Protein AF-A0A417CDI0-F1 (afdb_monomer_lite)

Structure (mmCIF, N/CA/C/O backbone):
data_AF-A0A417CDI0-F1
#
_entry.id   AF-A0A417CDI0-F1
#
loop_
_atom_site.group_PDB
_atom_site.id
_atom_site.type_symbol
_atom_site.label_atom_id
_atom_site.label_alt_id
_atom_site.label_comp_id
_atom_site.label_asym_id
_atom_site.label_entity_id
_atom_site.label_seq_id
_atom_site.pdbx_PDB_ins_code
_atom_site.Cartn_x
_atom_site.Ca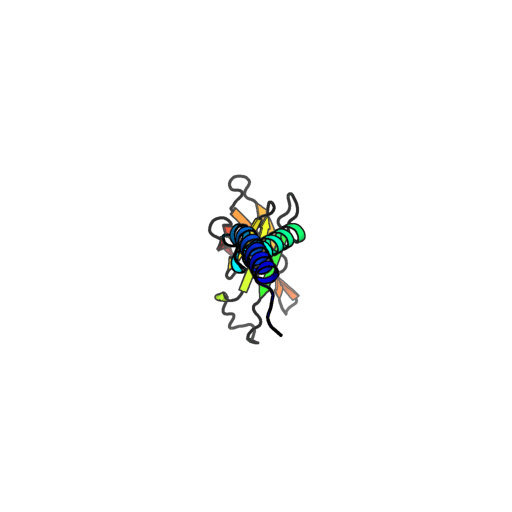rtn_y
_atom_site.Cartn_z
_atom_site.occupancy
_atom_site.B_iso_or_equiv
_atom_site.auth_seq_id
_atom_site.auth_comp_id
_atom_site.auth_asym_id
_atom_site.auth_atom_id
_atom_site.pdbx_PDB_model_num
ATOM 1 N N . MET A 1 1 ? -17.061 -2.161 61.927 1.00 50.75 1 MET A N 1
ATOM 2 C CA . MET A 1 1 ? -17.660 -0.833 61.664 1.00 50.75 1 MET A CA 1
ATOM 3 C C . MET A 1 1 ? -18.746 -1.017 60.614 1.00 50.75 1 MET A C 1
ATOM 5 O O . MET A 1 1 ? -18.419 -1.446 59.517 1.00 50.75 1 MET A O 1
ATOM 9 N N . TRP A 1 2 ? -20.021 -0.822 60.962 1.00 74.00 2 TRP A N 1
ATOM 10 C CA . TRP A 1 2 ? -21.145 -1.049 60.043 1.00 74.00 2 TRP A CA 1
ATOM 11 C C . TRP A 1 2 ? -21.484 0.256 59.316 1.00 74.00 2 TRP A C 1
ATOM 13 O O . TRP A 1 2 ? -21.581 1.312 59.940 1.00 74.00 2 TRP A O 1
ATOM 23 N N . ILE A 1 3 ? -21.610 0.199 57.991 1.00 75.12 3 ILE A N 1
ATOM 24 C CA . ILE A 1 3 ? -22.052 1.337 57.179 1.00 75.12 3 ILE A CA 1
ATOM 25 C C . ILE A 1 3 ? -23.527 1.608 57.497 1.00 75.12 3 ILE A C 1
ATOM 27 O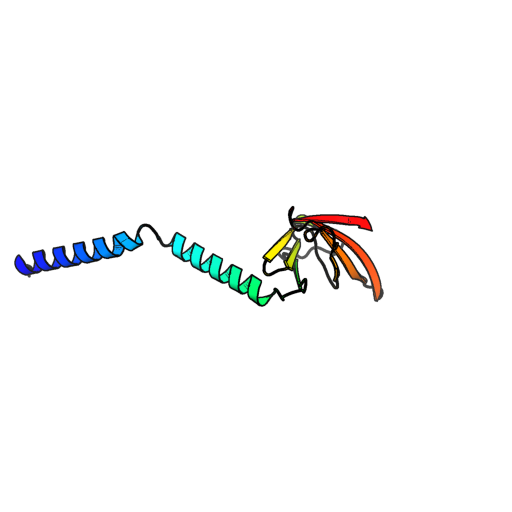 O . ILE A 1 3 ? -24.335 0.685 57.562 1.00 75.12 3 ILE A O 1
ATOM 31 N N . SER A 1 4 ? -23.889 2.876 57.711 1.00 87.81 4 SER A N 1
ATOM 32 C CA . SER A 1 4 ? -25.287 3.248 57.929 1.00 87.81 4 SER A CA 1
ATOM 33 C C . SER A 1 4 ? -26.113 2.994 56.666 1.00 87.81 4 SER A C 1
ATOM 35 O O . SER A 1 4 ? -25.629 3.198 55.552 1.00 87.81 4 SER A O 1
ATOM 37 N N . LYS A 1 5 ? -27.384 2.608 56.827 1.00 87.69 5 LYS A N 1
ATOM 38 C CA . LYS A 1 5 ? -28.312 2.356 55.707 1.00 87.69 5 LYS A CA 1
ATOM 39 C C . LYS A 1 5 ? -28.317 3.495 54.676 1.00 87.69 5 LYS A C 1
ATOM 41 O O . LYS A 1 5 ? -28.207 3.250 53.483 1.00 87.69 5 LYS A O 1
ATOM 46 N N . LYS A 1 6 ? -28.318 4.746 55.148 1.00 89.31 6 LYS A N 1
ATOM 47 C CA . LYS A 1 6 ? -28.251 5.946 54.299 1.00 89.31 6 LYS A CA 1
ATOM 48 C C . LYS A 1 6 ? -26.985 5.994 53.434 1.00 89.31 6 LYS A C 1
ATOM 50 O O . LYS A 1 6 ? -27.045 6.341 52.261 1.00 89.31 6 LYS A O 1
ATOM 55 N N . LYS A 1 7 ? -25.836 5.634 54.009 1.00 86.81 7 LYS A N 1
ATOM 56 C CA . LYS A 1 7 ? -24.549 5.621 53.305 1.00 86.81 7 LYS A CA 1
ATOM 57 C C . LYS A 1 7 ? -24.451 4.445 52.324 1.00 86.81 7 LYS A C 1
ATOM 59 O O . LYS A 1 7 ? -23.817 4.583 51.285 1.00 86.81 7 LYS A O 1
ATOM 64 N N . TYR A 1 8 ? -25.118 3.327 52.612 1.00 91.00 8 TYR A N 1
ATOM 65 C CA . TYR A 1 8 ? -25.271 2.206 51.677 1.00 91.00 8 TYR A CA 1
ATOM 66 C C . TYR A 1 8 ? -26.131 2.582 50.457 1.00 91.00 8 TYR A C 1
ATOM 68 O O . TYR A 1 8 ? -25.718 2.361 49.322 1.00 91.00 8 TYR A O 1
ATOM 76 N N . GLU A 1 9 ? -27.280 3.228 50.671 1.00 91.56 9 GLU A N 1
ATOM 77 C CA . GLU A 1 9 ? -28.162 3.693 49.588 1.00 91.56 9 GLU A CA 1
ATOM 78 C C . GLU A 1 9 ? -27.485 4.748 48.696 1.00 91.56 9 GLU A C 1
ATOM 80 O O . GLU A 1 9 ? -27.615 4.708 47.472 1.00 91.56 9 GLU A O 1
ATOM 85 N N . GLU A 1 10 ? -26.705 5.662 49.285 1.00 92.25 10 GLU A N 1
ATOM 86 C CA . GLU A 1 10 ? -25.918 6.640 48.523 1.00 92.25 10 GLU A CA 1
ATOM 87 C C . GLU A 1 10 ? -24.857 5.962 47.639 1.00 92.25 10 GLU A C 1
ATOM 89 O O . GLU A 1 10 ? -24.665 6.357 46.485 1.00 92.25 10 GLU A O 1
ATOM 94 N N . LEU A 1 11 ? -24.195 4.919 48.152 1.00 89.19 11 LEU A N 1
ATOM 95 C CA . LEU A 1 11 ? -23.212 4.144 47.394 1.00 89.19 11 LEU A CA 1
ATOM 96 C C . LEU A 1 11 ? -23.856 3.413 46.214 1.00 89.19 11 LEU A C 1
ATOM 98 O O . LEU A 1 11 ? -23.337 3.516 45.103 1.00 89.19 11 LEU A O 1
ATOM 102 N N . ILE A 1 12 ? -25.003 2.757 46.416 1.00 91.50 12 ILE A N 1
ATOM 103 C CA . ILE A 1 12 ? -25.748 2.118 45.318 1.00 91.50 12 ILE A CA 1
ATOM 104 C C . ILE A 1 12 ? -26.124 3.144 44.251 1.00 91.50 12 ILE A C 1
ATOM 106 O O . ILE A 1 12 ? -25.910 2.915 43.064 1.00 91.50 12 ILE A O 1
ATOM 110 N N . LYS A 1 13 ? -26.621 4.317 44.654 1.00 92.00 13 LYS A N 1
ATOM 111 C CA . LYS A 1 13 ? -27.013 5.361 43.702 1.00 92.00 13 LYS A CA 1
ATOM 112 C C . LYS A 1 13 ? -25.827 5.851 42.864 1.00 92.00 13 LYS A C 1
ATOM 114 O O . LYS A 1 13 ? -25.974 6.081 41.663 1.00 92.00 13 LYS A O 1
ATOM 119 N N . ARG A 1 14 ? -24.645 5.987 43.477 1.00 89.50 14 ARG A N 1
ATOM 120 C CA . ARG A 1 14 ? -23.404 6.335 42.766 1.00 89.50 14 ARG A CA 1
ATOM 121 C C . ARG A 1 14 ? -22.977 5.240 41.794 1.00 89.50 14 ARG A C 1
ATOM 123 O O . ARG A 1 14 ? -22.620 5.580 40.672 1.00 89.50 14 ARG A O 1
ATOM 130 N N . ILE A 1 15 ? -23.046 3.970 42.198 1.00 87.38 15 ILE A N 1
ATOM 131 C CA . ILE A 1 15 ? -22.726 2.825 41.332 1.00 87.38 15 ILE A CA 1
ATOM 132 C C . ILE A 1 15 ? -23.651 2.813 40.117 1.00 87.38 15 ILE A C 1
ATOM 134 O O . ILE A 1 15 ? -23.150 2.877 39.001 1.00 87.38 15 ILE A O 1
ATOM 138 N N . ASN A 1 16 ? -24.969 2.889 40.314 1.00 82.12 16 ASN A N 1
ATOM 139 C CA . ASN A 1 16 ? -25.933 2.890 39.209 1.00 82.12 16 ASN A CA 1
ATOM 140 C C . ASN A 1 16 ? -25.716 4.075 38.252 1.00 82.12 16 ASN A C 1
ATOM 142 O O . ASN A 1 16 ? -25.803 3.927 37.039 1.00 82.12 16 ASN A O 1
ATOM 146 N N . THR A 1 17 ? -25.373 5.255 38.786 1.00 86.06 17 THR A N 1
ATOM 147 C CA . THR A 1 17 ? -25.058 6.437 37.962 1.00 86.06 17 THR A CA 1
ATOM 148 C C . THR A 1 17 ? -23.787 6.233 37.134 1.00 86.06 17 THR A C 1
ATOM 150 O O . THR A 1 17 ? -23.686 6.725 36.009 1.00 86.06 17 THR A O 1
ATOM 153 N N . ILE A 1 18 ? -22.785 5.553 37.696 1.00 79.88 18 ILE A N 1
ATOM 154 C CA . ILE A 1 18 ? -21.557 5.206 36.976 1.00 79.88 18 ILE A CA 1
ATOM 155 C C . ILE A 1 18 ? -21.875 4.151 35.919 1.00 79.88 18 ILE A C 1
ATOM 157 O O . ILE A 1 18 ? -21.485 4.338 34.775 1.00 79.88 18 ILE A O 1
ATOM 161 N N . GLU A 1 19 ? -22.626 3.104 36.252 1.00 76.38 19 GLU A N 1
ATOM 162 C CA . GLU A 1 19 ? -23.042 2.061 35.310 1.00 76.38 19 GLU A CA 1
ATOM 163 C C . GLU A 1 19 ? -23.851 2.625 34.135 1.00 76.38 19 GLU A C 1
ATOM 165 O O . GLU A 1 19 ? -23.541 2.297 32.995 1.00 76.38 19 GLU A O 1
ATOM 170 N N . GLU A 1 20 ? -24.798 3.542 34.359 1.00 76.94 20 GLU A N 1
ATOM 171 C CA . GLU A 1 20 ? -25.530 4.236 33.283 1.00 76.94 20 GLU A CA 1
ATOM 172 C C . GLU A 1 20 ? -24.639 5.130 32.414 1.00 76.94 20 GLU A C 1
ATOM 174 O O . GLU A 1 20 ? -24.870 5.283 31.214 1.00 76.94 20 GLU A O 1
ATOM 179 N N . LYS A 1 21 ? -23.632 5.781 33.004 1.00 73.56 21 LYS A N 1
ATOM 180 C CA . LYS A 1 21 ? -22.683 6.586 32.226 1.00 73.56 21 LYS A CA 1
ATOM 181 C C . LYS A 1 21 ? -21.783 5.685 31.396 1.00 73.56 21 LYS A C 1
ATOM 183 O O . LYS A 1 21 ? -21.595 5.962 30.218 1.00 73.56 21 LYS A O 1
ATOM 188 N N . THR A 1 22 ? -21.274 4.608 31.983 1.00 65.56 22 THR A N 1
ATOM 189 C CA . THR A 1 22 ? -20.393 3.642 31.321 1.00 65.56 22 THR A CA 1
ATOM 190 C C . THR A 1 22 ? -21.146 2.822 30.273 1.00 65.56 22 THR A C 1
ATOM 192 O O . THR A 1 22 ? -20.576 2.521 29.229 1.00 65.56 22 THR A O 1
ATOM 195 N N . SER A 1 23 ? -22.438 2.533 30.462 1.00 65.69 23 SER A N 1
ATOM 196 C CA . SER A 1 23 ? -23.263 1.825 29.474 1.00 65.69 23 SER A CA 1
ATOM 197 C C . SER A 1 23 ? -23.436 2.623 28.179 1.00 65.69 23 SER A C 1
ATOM 199 O O . SER A 1 23 ? -23.461 2.038 27.101 1.00 65.69 23 SER A O 1
ATOM 201 N N . LYS A 1 24 ? -23.415 3.960 28.226 1.00 65.69 24 LYS A N 1
ATOM 202 C CA . LYS A 1 24 ? -23.362 4.799 27.011 1.00 65.69 24 LYS A CA 1
ATOM 203 C C . LYS A 1 24 ? -22.059 4.637 26.222 1.00 65.69 24 LYS A C 1
ATOM 205 O O . LYS A 1 24 ? -22.044 4.910 25.026 1.00 65.69 24 LYS A O 1
ATOM 210 N N . PHE A 1 25 ? -20.992 4.174 26.874 1.00 60.81 25 PHE A N 1
ATOM 211 C CA . PHE A 1 25 ? -19.704 3.858 26.254 1.00 60.81 25 PHE A CA 1
ATOM 212 C C . PHE A 1 25 ? -19.525 2.359 25.968 1.00 60.81 25 PHE A C 1
ATOM 214 O O . PHE A 1 25 ? -18.641 2.007 25.200 1.00 60.81 25 PHE A O 1
ATOM 221 N N . THR A 1 26 ? -20.375 1.468 26.497 1.00 56.06 26 THR A N 1
ATOM 222 C CA . THR A 1 26 ? -20.318 0.026 26.171 1.00 56.06 26 THR A CA 1
ATOM 223 C C . THR A 1 26 ? -20.507 -0.345 24.690 1.00 56.06 26 THR A C 1
ATOM 225 O O . THR A 1 26 ? -19.920 -1.354 24.299 1.00 56.06 26 THR A O 1
ATOM 228 N N . PRO A 1 27 ? -21.203 0.429 23.822 1.00 60.56 27 PRO A N 1
ATOM 229 C CA . PRO A 1 27 ? -21.177 0.185 22.374 1.00 60.56 27 PRO A CA 1
ATOM 230 C C . PRO A 1 27 ? -19.780 0.370 21.763 1.00 60.56 27 PRO A C 1
ATOM 232 O O . PRO A 1 27 ? -19.483 -0.184 20.709 1.00 60.56 27 PRO A O 1
ATOM 235 N N . TYR A 1 28 ? -18.920 1.130 22.442 1.00 59.59 28 TYR A N 1
ATOM 236 C CA . TYR A 1 28 ? -17.566 1.486 22.043 1.00 59.59 28 TYR A CA 1
ATOM 237 C C . TYR A 1 28 ? -16.574 0.859 23.028 1.00 59.59 28 TYR A C 1
ATOM 239 O O . TYR A 1 28 ? -15.891 1.537 23.792 1.00 59.59 28 TYR A O 1
ATOM 247 N N . GLY A 1 29 ? -16.545 -0.475 23.071 1.00 66.62 29 GLY A N 1
ATOM 248 C CA . GLY A 1 29 ? -15.581 -1.211 23.890 1.00 66.62 29 GLY A CA 1
ATOM 249 C C . GLY A 1 29 ? -14.122 -0.911 23.496 1.00 66.62 29 GLY A C 1
ATOM 250 O O . GLY A 1 29 ? -13.880 -0.277 22.471 1.00 66.62 29 GLY A O 1
ATOM 251 N N . PRO A 1 30 ? -13.127 -1.413 24.251 1.00 69.62 30 PRO A N 1
ATOM 252 C CA . PRO A 1 30 ? -11.700 -1.175 23.989 1.00 69.62 30 PRO A CA 1
ATOM 253 C C . PRO A 1 30 ? -11.285 -1.378 22.522 1.00 69.62 30 PRO A C 1
ATOM 255 O O . PRO A 1 30 ? -10.582 -0.546 21.966 1.00 69.62 30 PRO A O 1
ATOM 258 N N . LYS A 1 31 ? -11.848 -2.398 21.860 1.00 73.56 31 LYS A N 1
ATOM 259 C CA . LYS A 1 31 ? -11.631 -2.673 20.431 1.00 73.56 31 LYS A CA 1
ATOM 260 C C . LYS A 1 31 ? -12.022 -1.515 19.510 1.00 73.56 31 LYS A C 1
ATOM 262 O O . LYS A 1 31 ? -11.372 -1.305 18.499 1.00 73.56 31 LYS A O 1
ATOM 267 N N . TRP A 1 32 ? -13.084 -0.775 19.827 1.00 75.88 32 TRP A N 1
ATOM 268 C CA . TRP A 1 32 ? -13.486 0.390 19.037 1.00 75.88 32 TRP A CA 1
ATOM 269 C C . TRP A 1 32 ? -12.471 1.525 19.168 1.00 75.88 32 TRP A C 1
ATOM 271 O O . TRP A 1 32 ? -12.118 2.144 18.172 1.00 75.88 32 TRP A O 1
ATOM 281 N N . PHE A 1 33 ? -11.947 1.757 20.375 1.00 75.69 33 PHE A N 1
ATOM 282 C CA . PHE A 1 33 ? -10.871 2.727 20.574 1.00 75.69 33 PHE A CA 1
ATOM 283 C C . PHE A 1 33 ? -9.578 2.307 19.868 1.00 75.69 33 PHE A C 1
ATOM 285 O O . PHE A 1 33 ? -8.901 3.169 19.309 1.00 75.69 33 PHE A O 1
ATOM 292 N N . ASP A 1 34 ? -9.263 1.008 19.852 1.00 77.81 34 ASP A N 1
ATOM 293 C CA . ASP A 1 34 ? -8.144 0.465 19.077 1.00 77.81 34 ASP A CA 1
ATOM 294 C C . ASP A 1 34 ? -8.352 0.710 17.573 1.00 77.81 34 ASP A C 1
ATOM 296 O O . ASP A 1 34 ? -7.472 1.274 16.930 1.00 77.81 34 ASP A O 1
ATOM 300 N N . HIS A 1 35 ? -9.544 0.426 17.035 1.00 80.06 35 HIS A N 1
ATOM 301 C CA . HIS A 1 35 ? -9.882 0.735 15.640 1.00 80.06 35 HIS A CA 1
ATOM 302 C C . HIS A 1 35 ? -9.752 2.226 15.320 1.00 80.06 35 HIS A C 1
ATOM 304 O O . HIS A 1 35 ? -9.106 2.583 14.343 1.00 80.06 35 HIS A O 1
ATOM 310 N N . CYS A 1 36 ? -10.290 3.114 16.160 1.00 80.00 36 CYS A N 1
ATOM 311 C CA . CYS A 1 36 ? -10.146 4.553 15.946 1.00 80.00 36 CYS A CA 1
ATOM 312 C C . CYS A 1 36 ? -8.682 5.002 15.984 1.00 80.00 36 CYS A C 1
ATOM 314 O O . CYS A 1 36 ? -8.290 5.901 15.242 1.00 80.00 36 CYS A O 1
ATOM 316 N N . ARG A 1 37 ? -7.862 4.403 16.855 1.00 81.81 37 ARG A N 1
ATOM 317 C CA . ARG A 1 37 ? -6.423 4.671 16.898 1.00 81.81 37 ARG A CA 1
ATOM 318 C C . ARG A 1 37 ? -5.744 4.212 15.607 1.00 81.81 37 ARG A C 1
ATOM 320 O O . ARG A 1 37 ? -4.922 4.961 15.081 1.00 81.81 37 ARG A O 1
ATOM 327 N N . ASP A 1 38 ? -6.076 3.026 15.115 1.00 85.19 38 ASP A N 1
ATOM 328 C CA . ASP A 1 38 ? -5.530 2.488 13.869 1.00 85.19 38 ASP A CA 1
ATOM 329 C C . ASP A 1 38 ? -5.935 3.354 12.668 1.00 85.19 38 ASP A C 1
ATOM 331 O O . ASP A 1 38 ? -5.065 3.764 11.900 1.00 85.19 38 ASP A O 1
ATOM 335 N N . ASP A 1 39 ? -7.204 3.764 12.586 1.00 84.94 39 ASP A N 1
ATOM 336 C CA . ASP A 1 39 ? -7.707 4.680 11.554 1.00 84.94 39 ASP A CA 1
ATOM 337 C C . ASP A 1 39 ? -6.953 6.020 11.568 1.00 84.94 39 ASP A C 1
ATOM 339 O O . ASP A 1 39 ? -6.543 6.532 10.524 1.00 84.94 39 ASP A O 1
ATOM 343 N N . ILE A 1 40 ? -6.722 6.596 12.755 1.00 87.00 40 ILE A N 1
ATOM 344 C CA . ILE A 1 40 ? -5.947 7.839 12.900 1.00 87.00 40 ILE A CA 1
ATOM 345 C C . ILE A 1 40 ? -4.515 7.641 12.397 1.00 87.00 40 ILE A C 1
ATOM 347 O O . ILE A 1 40 ? -3.995 8.500 11.679 1.00 87.00 40 ILE A O 1
ATOM 351 N N . ASN A 1 41 ? -3.876 6.527 12.756 1.00 88.25 41 ASN A N 1
ATOM 352 C CA . ASN A 1 41 ? -2.514 6.223 12.322 1.00 88.25 41 ASN A CA 1
ATOM 353 C C . ASN A 1 41 ? -2.436 6.061 10.798 1.00 88.25 41 ASN A C 1
ATOM 355 O O . ASN A 1 41 ? -1.502 6.572 10.174 1.00 88.25 41 ASN A O 1
ATOM 359 N N . ASP A 1 42 ? -3.421 5.399 10.192 1.00 87.19 42 ASP A N 1
ATOM 360 C CA . ASP A 1 42 ? -3.504 5.212 8.746 1.00 87.19 42 ASP A CA 1
ATOM 361 C C . ASP A 1 42 ? -3.713 6.540 8.015 1.00 87.19 42 ASP A C 1
ATOM 363 O O . ASP A 1 42 ? -2.967 6.850 7.082 1.00 87.19 42 ASP A O 1
ATOM 367 N N . ILE A 1 43 ? -4.629 7.389 8.489 1.00 87.94 43 ILE A N 1
ATOM 368 C CA . ILE A 1 43 ? -4.832 8.736 7.936 1.00 87.94 43 ILE A CA 1
ATOM 369 C C . ILE A 1 43 ? -3.543 9.557 8.037 1.00 87.94 43 ILE A C 1
ATOM 371 O O . ILE A 1 43 ? -3.118 10.172 7.059 1.00 87.94 43 ILE A O 1
ATOM 375 N N . GLN A 1 44 ? -2.880 9.553 9.195 1.00 88.56 44 GLN A N 1
ATOM 376 C CA . GLN A 1 44 ? -1.617 10.270 9.380 1.00 88.56 44 GLN A CA 1
ATOM 377 C C . GLN A 1 44 ? -0.521 9.751 8.442 1.00 88.56 44 GLN A C 1
ATOM 379 O O . GLN A 1 44 ? 0.232 10.550 7.876 1.00 88.56 44 GLN A O 1
ATOM 384 N N . ARG A 1 45 ? -0.437 8.431 8.236 1.00 89.31 45 ARG A N 1
ATOM 385 C CA . ARG A 1 45 ? 0.504 7.809 7.295 1.00 89.31 45 ARG A CA 1
ATOM 386 C C . ARG A 1 45 ? 0.232 8.262 5.864 1.00 89.31 45 ARG A C 1
ATOM 388 O O . ARG A 1 45 ? 1.171 8.681 5.184 1.00 89.31 45 ARG A O 1
ATOM 395 N N . VAL A 1 46 ? -1.021 8.220 5.422 1.00 90.25 46 VAL A N 1
ATOM 396 C CA . VAL A 1 46 ? -1.429 8.668 4.085 1.00 90.25 46 VAL A CA 1
ATO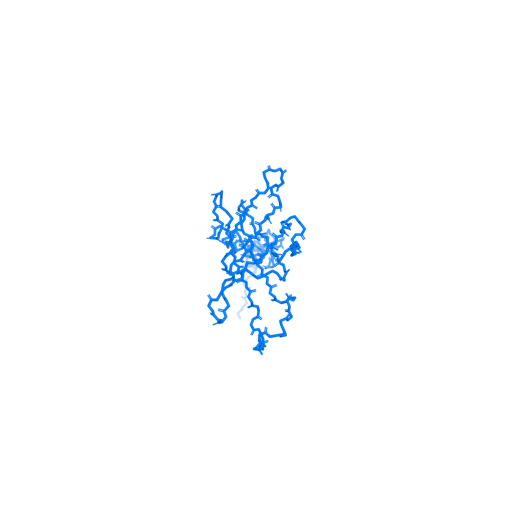M 397 C C . VAL A 1 46 ? -1.104 10.146 3.897 1.00 90.25 46 VAL A C 1
ATOM 399 O O . VAL A 1 46 ? -0.448 10.499 2.920 1.00 90.25 46 VAL A O 1
ATOM 402 N N . MET A 1 47 ? -1.481 10.998 4.850 1.00 88.31 47 MET A N 1
ATOM 403 C CA . MET A 1 47 ? -1.257 12.446 4.784 1.00 88.31 47 MET A CA 1
ATOM 404 C C . MET A 1 47 ? 0.225 12.822 4.779 1.00 88.31 47 MET A C 1
ATOM 406 O O . MET A 1 47 ? 0.611 13.789 4.132 1.00 88.31 47 MET A O 1
ATOM 410 N N . LYS A 1 48 ? 1.071 12.062 5.482 1.00 90.81 48 LYS A N 1
ATOM 411 C CA . LYS A 1 48 ? 2.517 12.307 5.526 1.00 90.81 48 LYS A CA 1
ATOM 412 C C . LYS A 1 48 ? 3.217 11.970 4.210 1.00 90.81 48 LYS A C 1
ATOM 414 O O . LYS A 1 48 ? 4.203 12.620 3.872 1.00 90.81 48 LYS A O 1
ATOM 419 N N . ASN A 1 49 ? 2.769 10.921 3.523 1.00 90.50 49 ASN A N 1
ATOM 420 C CA . ASN A 1 49 ? 3.446 10.425 2.325 1.00 90.50 49 ASN A CA 1
ATOM 421 C C . ASN A 1 49 ? 2.813 10.945 1.030 1.00 90.50 49 ASN A C 1
ATOM 423 O O . ASN A 1 49 ? 3.528 11.104 0.046 1.00 90.50 49 ASN A O 1
ATOM 427 N N . SER A 1 50 ? 1.513 11.239 1.018 1.00 89.00 50 SER A N 1
ATOM 428 C CA . SER A 1 50 ? 0.804 11.731 -0.167 1.00 89.00 50 SER A CA 1
ATOM 429 C C . SER A 1 50 ? 1.065 13.213 -0.412 1.00 89.00 50 SER A C 1
ATOM 431 O O . SER A 1 50 ? 1.213 14.001 0.522 1.00 89.00 50 SER A O 1
ATOM 433 N N . LYS A 1 51 ? 1.028 13.612 -1.681 1.00 88.56 51 LYS A N 1
ATOM 434 C CA . LYS A 1 51 ? 1.039 15.012 -2.103 1.00 88.56 51 LYS A CA 1
ATOM 435 C C . LYS A 1 51 ? -0.003 15.220 -3.194 1.00 88.56 51 LYS A C 1
ATOM 437 O O . LYS A 1 51 ? -0.230 14.338 -4.016 1.00 88.56 51 LYS A O 1
ATOM 442 N N . LEU A 1 52 ? -0.647 16.384 -3.188 1.00 84.75 52 LEU A N 1
ATOM 443 C CA . LEU A 1 52 ? -1.670 16.708 -4.179 1.00 84.75 52 LEU A CA 1
ATOM 444 C C . LEU A 1 52 ? -1.043 16.771 -5.579 1.00 84.75 52 LEU A C 1
ATOM 446 O O . LEU A 1 52 ? -0.087 17.513 -5.783 1.00 84.75 52 LEU A O 1
ATOM 450 N N . GLY A 1 53 ? -1.594 16.011 -6.527 1.00 83.81 53 GLY A N 1
ATOM 451 C CA . GLY A 1 53 ? -1.128 15.991 -7.917 1.00 83.81 53 GLY A CA 1
ATOM 452 C C . GLY A 1 53 ? 0.185 15.237 -8.160 1.00 83.81 53 GLY A C 1
ATOM 453 O O . GLY A 1 53 ? 0.646 15.198 -9.296 1.00 83.81 53 GLY A O 1
ATOM 454 N N . GLU A 1 54 ? 0.780 14.618 -7.135 1.00 89.88 54 GLU A N 1
ATOM 455 C CA . GLU A 1 54 ? 1.987 13.797 -7.266 1.00 89.88 54 GLU A CA 1
ATOM 456 C C . GLU A 1 54 ? 1.690 12.344 -6.876 1.00 89.88 54 GLU A C 1
ATOM 458 O O . GLU A 1 54 ? 0.948 12.071 -5.931 1.00 89.88 54 GLU A O 1
ATOM 463 N N . ILE A 1 55 ? 2.329 11.405 -7.576 1.00 92.81 55 ILE A N 1
ATOM 464 C CA . ILE A 1 55 ? 2.432 10.020 -7.119 1.00 92.81 55 ILE A CA 1
ATOM 465 C C . ILE A 1 55 ? 3.703 9.906 -6.289 1.00 92.81 55 ILE A C 1
ATOM 467 O O . ILE A 1 55 ? 4.804 10.151 -6.786 1.00 92.81 55 ILE A O 1
ATOM 471 N N . THR A 1 56 ? 3.559 9.504 -5.033 1.00 94.38 56 THR A N 1
ATOM 472 C CA . THR A 1 56 ? 4.698 9.145 -4.186 1.00 94.38 56 THR A CA 1
ATOM 473 C C . THR A 1 56 ? 4.647 7.657 -3.870 1.00 94.38 56 THR A C 1
ATOM 475 O O . THR A 1 56 ? 3.628 6.990 -4.060 1.00 94.38 56 THR A O 1
ATOM 478 N N . PHE A 1 57 ? 5.765 7.094 -3.424 1.00 94.62 57 PHE A N 1
ATOM 479 C CA . PHE A 1 57 ? 5.839 5.667 -3.155 1.00 94.62 57 PHE A CA 1
ATOM 480 C C . PHE A 1 57 ? 6.805 5.357 -2.019 1.00 94.62 57 PHE A C 1
ATOM 482 O O . PHE A 1 57 ? 7.684 6.152 -1.673 1.00 94.62 57 PHE A O 1
ATOM 489 N N . LYS A 1 58 ? 6.648 4.163 -1.456 1.00 93.56 58 LYS A N 1
ATOM 490 C CA . LYS A 1 58 ? 7.577 3.577 -0.501 1.00 93.56 58 LYS A CA 1
ATOM 491 C C . LYS A 1 58 ? 7.670 2.074 -0.730 1.00 93.56 58 LYS A C 1
ATOM 493 O O . LYS A 1 58 ? 6.728 1.338 -0.441 1.00 93.56 58 LYS A O 1
ATOM 498 N N . SER A 1 59 ? 8.826 1.625 -1.201 1.00 90.50 59 SER A N 1
ATOM 499 C CA . SER A 1 59 ? 9.144 0.202 -1.325 1.00 90.50 59 SER A CA 1
ATOM 500 C C . SER A 1 59 ? 9.586 -0.355 0.027 1.00 90.50 59 SER A C 1
ATOM 502 O O . SER A 1 59 ? 10.432 0.232 0.707 1.00 90.50 59 SER A O 1
ATOM 504 N N . ILE A 1 60 ? 9.001 -1.478 0.438 1.00 87.81 60 ILE A N 1
ATOM 505 C CA . ILE A 1 60 ? 9.295 -2.149 1.703 1.00 87.81 60 ILE A CA 1
ATOM 506 C C . ILE A 1 60 ? 9.712 -3.585 1.400 1.00 87.81 60 ILE A C 1
ATOM 508 O O . ILE A 1 60 ? 9.015 -4.338 0.721 1.00 87.81 60 ILE A O 1
ATOM 512 N N . PHE A 1 61 ? 10.882 -3.945 1.919 1.00 78.12 61 PHE A N 1
ATOM 513 C CA . PHE A 1 61 ? 11.393 -5.306 1.895 1.00 78.12 61 PHE A CA 1
ATOM 514 C C . PHE A 1 61 ? 11.259 -5.890 3.298 1.00 78.12 61 PHE A C 1
ATOM 516 O O . PHE A 1 61 ? 11.843 -5.351 4.244 1.00 78.12 61 PHE A O 1
ATOM 523 N N . ASP A 1 62 ? 10.492 -6.967 3.443 1.00 65.06 62 ASP A N 1
ATOM 524 C CA . ASP A 1 62 ? 10.433 -7.705 4.700 1.00 65.06 62 ASP A CA 1
ATOM 525 C C . ASP A 1 62 ? 11.753 -8.474 4.893 1.00 65.06 62 ASP A C 1
ATOM 527 O O . ASP A 1 62 ? 12.031 -9.473 4.231 1.00 65.06 62 ASP A O 1
ATOM 531 N N . LYS A 1 63 ? 12.617 -7.944 5.767 1.00 55.22 63 LYS A N 1
ATOM 532 C CA . LYS A 1 63 ? 13.997 -8.407 6.008 1.00 55.22 63 LYS A CA 1
ATOM 533 C C . LYS A 1 63 ? 14.101 -9.643 6.905 1.00 55.22 63 LYS A C 1
ATOM 535 O O . LYS A 1 63 ? 15.181 -9.915 7.425 1.00 55.22 63 LYS A O 1
ATOM 540 N N . THR A 1 64 ? 13.023 -10.387 7.128 1.00 55.53 64 THR A N 1
ATOM 541 C CA . THR A 1 64 ? 13.036 -11.506 8.082 1.00 55.53 64 THR A CA 1
ATOM 542 C C . THR A 1 64 ? 14.013 -12.646 7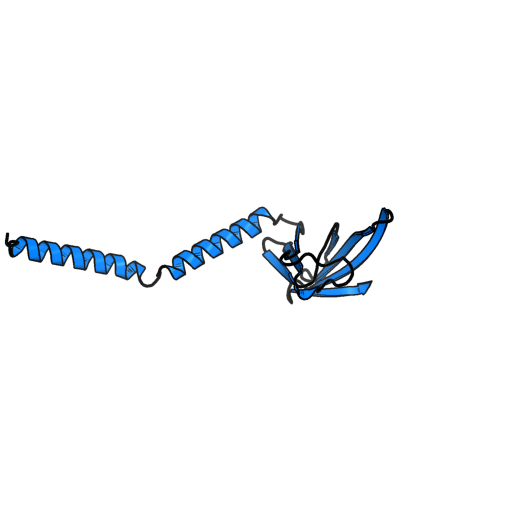.741 1.00 55.53 64 THR A C 1
ATOM 544 O O . THR A 1 64 ? 14.299 -13.437 8.632 1.00 55.53 64 THR A O 1
ATOM 547 N N . LEU A 1 65 ? 14.637 -12.694 6.551 1.00 42.66 65 LEU A N 1
ATOM 548 C CA . LEU A 1 65 ? 15.869 -13.466 6.318 1.00 42.66 65 LEU A CA 1
ATOM 549 C C . LEU A 1 65 ? 16.827 -12.765 5.337 1.00 42.66 65 LEU A C 1
ATOM 551 O O . LEU A 1 65 ? 16.417 -12.255 4.297 1.00 42.66 65 LEU A O 1
ATOM 555 N N . PHE A 1 66 ? 18.123 -12.785 5.659 1.00 41.06 66 PHE A N 1
ATOM 556 C CA . PHE A 1 66 ? 19.215 -12.554 4.708 1.00 41.06 66 PHE A CA 1
ATOM 557 C C . PHE A 1 66 ? 19.132 -13.639 3.623 1.00 41.06 66 PHE A C 1
ATOM 559 O O . PHE A 1 66 ? 19.447 -14.795 3.898 1.00 41.06 66 PHE A O 1
ATOM 566 N N . ILE A 1 67 ? 18.699 -13.286 2.413 1.00 46.88 67 ILE A N 1
ATOM 567 C CA . ILE A 1 67 ? 18.719 -14.187 1.254 1.00 46.88 67 ILE A CA 1
ATOM 568 C C . ILE A 1 67 ? 19.658 -13.567 0.207 1.00 46.88 67 ILE A C 1
ATOM 570 O O . ILE A 1 67 ? 19.532 -12.368 -0.069 1.00 46.88 67 ILE A O 1
ATOM 574 N N . PRO A 1 68 ? 20.632 -14.326 -0.334 1.00 39.19 68 PRO A N 1
ATOM 575 C CA . PRO A 1 68 ? 21.486 -13.862 -1.420 1.00 39.19 68 PRO A CA 1
ATO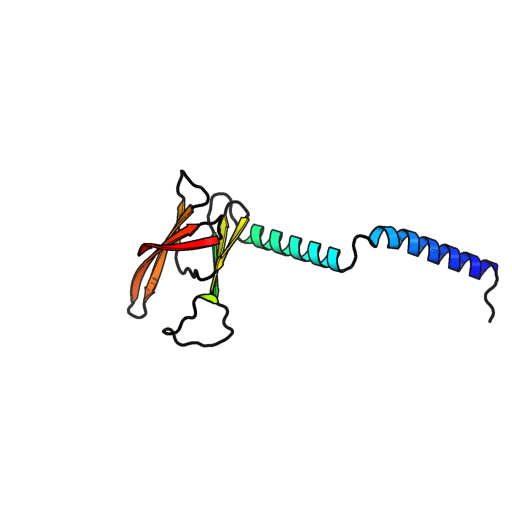M 576 C C . PRO A 1 68 ? 20.645 -13.514 -2.657 1.00 39.19 68 PRO A C 1
ATOM 578 O O . PRO A 1 68 ? 19.594 -14.098 -2.901 1.00 39.19 68 PRO A O 1
ATOM 581 N N . TYR A 1 69 ? 21.138 -12.541 -3.419 1.00 45.34 69 TYR A N 1
ATOM 582 C CA . TYR A 1 69 ? 20.473 -11.766 -4.481 1.00 45.34 69 TYR A CA 1
ATOM 583 C C . TYR A 1 69 ? 19.784 -12.572 -5.614 1.00 45.34 69 TYR A C 1
ATOM 585 O O . TYR A 1 69 ? 19.143 -11.987 -6.483 1.00 45.34 69 TYR A O 1
ATOM 593 N N . GLU A 1 70 ? 19.917 -13.900 -5.640 1.00 42.84 70 GLU A N 1
ATOM 594 C CA . GLU A 1 70 ? 19.472 -14.764 -6.742 1.00 42.84 70 GLU A CA 1
ATOM 595 C C . GLU A 1 70 ? 18.203 -15.582 -6.434 1.00 42.84 70 GLU A C 1
ATOM 597 O O . GLU A 1 70 ? 17.533 -16.025 -7.363 1.00 42.84 70 GLU A O 1
ATOM 602 N N . GLU A 1 71 ? 17.781 -15.690 -5.168 1.00 43.84 71 GLU A N 1
ATOM 603 C CA . GLU A 1 71 ? 16.562 -16.420 -4.764 1.00 43.84 71 GLU A CA 1
ATOM 604 C C . GLU A 1 71 ? 15.537 -15.493 -4.090 1.00 43.84 71 GLU A C 1
ATOM 606 O O . GLU A 1 71 ? 15.027 -15.741 -2.997 1.00 43.84 71 GLU A O 1
ATOM 611 N N . HIS A 1 72 ? 15.236 -14.363 -4.731 1.00 51.00 72 HIS A N 1
ATOM 612 C CA . HIS A 1 72 ? 14.194 -13.463 -4.246 1.00 51.00 72 HIS A CA 1
ATOM 613 C C . HIS A 1 72 ? 12.807 -14.108 -4.373 1.00 51.00 72 HIS A C 1
ATOM 615 O O . HIS A 1 72 ? 12.199 -14.095 -5.445 1.00 51.00 72 HIS A O 1
ATOM 621 N N . ASP A 1 73 ? 12.261 -14.592 -3.256 1.00 49.00 73 ASP A N 1
ATOM 622 C CA . ASP A 1 73 ? 10.823 -14.812 -3.118 1.00 49.00 73 ASP A CA 1
ATOM 623 C C . ASP A 1 73 ? 10.118 -13.446 -3.125 1.00 49.00 73 ASP A C 1
ATOM 625 O O . ASP A 1 73 ? 9.953 -12.776 -2.100 1.00 49.00 73 ASP A O 1
ATOM 629 N N . LYS A 1 74 ? 9.744 -13.002 -4.329 1.00 51.91 74 LYS A N 1
ATOM 630 C CA . LYS A 1 74 ? 9.072 -11.720 -4.563 1.00 51.91 74 LYS A CA 1
ATOM 631 C C . LYS A 1 74 ? 7.734 -11.619 -3.828 1.00 51.91 74 LYS A C 1
ATOM 633 O O . LYS A 1 74 ? 7.224 -10.520 -3.711 1.00 51.91 74 LYS A O 1
ATOM 638 N N . SER A 1 75 ? 7.167 -12.696 -3.278 1.00 56.88 75 SER A N 1
ATOM 639 C CA . SER A 1 75 ? 5.902 -12.618 -2.531 1.00 56.88 75 SER A CA 1
ATOM 640 C C . SER A 1 75 ? 5.979 -11.781 -1.242 1.00 56.88 75 SER A C 1
ATOM 642 O O . SER A 1 75 ? 4.941 -11.371 -0.720 1.00 56.88 75 SER A O 1
ATOM 644 N N . LYS A 1 76 ? 7.190 -11.495 -0.737 1.00 68.25 76 LYS A N 1
ATOM 645 C CA . LYS A 1 76 ? 7.416 -10.809 0.552 1.00 68.25 76 LYS A CA 1
ATOM 646 C C . LYS A 1 76 ? 7.827 -9.339 0.444 1.00 68.25 76 LYS A C 1
ATOM 648 O O . LYS A 1 76 ? 7.944 -8.659 1.463 1.00 68.25 76 LYS A O 1
ATOM 653 N N . SER A 1 77 ? 8.048 -8.828 -0.765 1.00 83.44 77 SER A N 1
ATOM 654 C CA . SER A 1 77 ? 8.215 -7.393 -0.996 1.00 83.44 77 SER A CA 1
ATOM 655 C C . SER A 1 77 ? 6.871 -6.755 -1.324 1.00 83.44 77 SER A C 1
ATOM 657 O O . SER A 1 77 ? 5.960 -7.400 -1.839 1.00 83.44 77 SER A O 1
ATOM 659 N N . TYR A 1 78 ? 6.725 -5.471 -1.025 1.00 89.94 78 TYR A N 1
ATOM 660 C CA . TYR A 1 78 ? 5.606 -4.694 -1.541 1.00 89.94 78 TYR A CA 1
ATOM 661 C C . TYR A 1 78 ? 5.991 -3.230 -1.675 1.00 89.94 78 TYR A C 1
ATOM 663 O O . TYR A 1 78 ? 6.888 -2.728 -0.994 1.00 89.94 78 TYR A O 1
ATOM 671 N N . THR A 1 79 ? 5.268 -2.533 -2.539 1.00 93.31 79 THR A N 1
ATOM 672 C CA . THR A 1 79 ? 5.380 -1.088 -2.694 1.00 93.31 79 THR A CA 1
ATOM 673 C C . THR A 1 79 ? 4.059 -0.453 -2.300 1.00 93.31 79 THR A C 1
ATOM 675 O O . THR A 1 79 ? 3.004 -0.836 -2.801 1.00 93.31 79 THR A O 1
ATOM 678 N N . LEU A 1 80 ? 4.120 0.511 -1.385 1.00 94.69 80 LEU A N 1
ATOM 679 C CA . LEU A 1 80 ? 3.008 1.411 -1.106 1.00 94.69 80 LEU A CA 1
ATOM 680 C C . LEU A 1 80 ? 3.072 2.550 -2.115 1.00 94.69 80 LEU A C 1
ATOM 682 O O . LEU A 1 80 ? 4.092 3.233 -2.193 1.00 94.69 80 LEU A O 1
ATOM 686 N N . ILE A 1 81 ? 2.011 2.736 -2.887 1.00 95.44 81 ILE A N 1
ATOM 687 C CA . ILE A 1 81 ? 1.840 3.865 -3.798 1.00 95.44 81 ILE A CA 1
ATOM 688 C C . ILE A 1 81 ? 0.809 4.796 -3.180 1.00 95.44 81 ILE A C 1
ATOM 690 O O . ILE A 1 81 ? -0.250 4.353 -2.739 1.00 95.44 81 ILE A O 1
ATOM 694 N N . TYR A 1 82 ? 1.119 6.085 -3.151 1.00 94.62 82 TYR A N 1
ATOM 695 C CA . TYR A 1 82 ? 0.238 7.120 -2.642 1.00 94.62 82 TYR A CA 1
ATOM 696 C C . TYR A 1 82 ? -0.174 8.035 -3.782 1.00 94.62 82 TYR A C 1
ATOM 698 O O . TYR A 1 82 ? 0.674 8.613 -4.465 1.00 94.62 82 TYR A O 1
ATOM 706 N N . LYS A 1 83 ? -1.483 8.167 -3.980 1.00 92.06 83 LYS A N 1
ATOM 707 C CA . LYS A 1 83 ? -2.064 9.002 -5.030 1.00 92.06 83 LYS A CA 1
ATOM 708 C C . LYS A 1 83 ? -3.417 9.520 -4.574 1.00 92.06 83 LYS A C 1
ATOM 710 O O . LYS A 1 83 ? -4.217 8.750 -4.052 1.00 92.06 83 LYS A O 1
ATOM 715 N N . ASP A 1 84 ? -3.664 10.815 -4.759 1.00 89.06 84 ASP A N 1
ATOM 716 C CA . ASP A 1 84 ? -4.930 11.475 -4.402 1.00 89.06 84 ASP A CA 1
ATOM 717 C C . ASP A 1 84 ? -5.372 11.200 -2.951 1.00 89.06 84 ASP A C 1
ATOM 719 O O . ASP A 1 84 ? -6.540 10.926 -2.679 1.00 89.06 84 ASP A O 1
ATOM 723 N N . PHE A 1 85 ? -4.413 11.240 -2.016 1.00 88.69 85 PHE A N 1
ATOM 724 C CA . PHE A 1 85 ? -4.614 10.924 -0.593 1.00 88.69 85 PHE A CA 1
ATOM 725 C C . PHE A 1 85 ? -5.196 9.527 -0.340 1.00 88.69 85 PHE A C 1
ATOM 727 O O . PHE A 1 85 ? -5.947 9.311 0.610 1.00 88.69 85 PHE A O 1
ATOM 734 N N . LYS A 1 86 ? -4.835 8.562 -1.186 1.00 90.94 86 LYS A N 1
ATOM 735 C CA . LYS A 1 86 ? -5.108 7.139 -0.994 1.00 90.94 86 LYS A CA 1
ATOM 736 C C . LYS A 1 86 ? -3.807 6.356 -1.028 1.00 90.94 86 LYS A C 1
ATOM 738 O O . LYS A 1 86 ? -2.893 6.706 -1.770 1.00 90.94 86 LYS A O 1
ATOM 743 N N . GLU A 1 87 ? -3.742 5.305 -0.221 1.00 93.81 87 GLU A N 1
ATOM 744 C CA . GLU A 1 87 ? -2.648 4.336 -0.209 1.00 93.81 87 GLU A CA 1
ATOM 745 C C . GLU A 1 87 ? -3.084 3.066 -0.941 1.00 93.81 87 GLU A C 1
ATOM 747 O O . GLU A 1 87 ? -4.175 2.547 -0.709 1.00 93.81 87 GLU A O 1
ATOM 752 N N . TYR A 1 88 ? -2.209 2.559 -1.803 1.00 94.69 88 TYR A N 1
ATOM 753 C CA . TYR A 1 88 ? -2.389 1.328 -2.561 1.00 94.69 88 TYR A CA 1
ATOM 754 C C . TYR A 1 88 ? -1.202 0.411 -2.285 1.00 94.69 88 TYR A C 1
ATOM 756 O O . TYR A 1 88 ? -0.051 0.838 -2.401 1.00 94.69 88 TYR A O 1
ATOM 764 N N . LYS A 1 89 ? -1.457 -0.847 -1.919 1.00 93.81 89 LYS A N 1
ATOM 765 C CA . LYS A 1 89 ? -0.406 -1.802 -1.564 1.00 93.81 89 LYS A CA 1
ATOM 766 C C . LYS A 1 89 ? -0.205 -2.808 -2.689 1.00 93.81 89 LYS A C 1
ATOM 768 O O . LYS A 1 89 ? -0.938 -3.783 -2.804 1.00 93.81 89 LYS A O 1
ATOM 773 N N . ILE A 1 90 ? 0.853 -2.619 -3.469 1.00 94.06 90 ILE A N 1
ATOM 774 C CA . ILE A 1 90 ? 1.187 -3.509 -4.581 1.00 94.06 90 ILE A CA 1
ATOM 775 C C . ILE A 1 90 ? 2.154 -4.584 -4.089 1.00 94.06 90 ILE A C 1
ATOM 777 O O . ILE A 1 90 ? 3.349 -4.336 -3.899 1.00 94.06 90 ILE A O 1
ATOM 781 N N . THR A 1 91 ? 1.623 -5.779 -3.839 1.00 90.56 91 THR A N 1
ATOM 782 C CA . THR A 1 91 ? 2.415 -6.919 -3.356 1.00 90.56 91 THR A CA 1
ATOM 783 C C . THR A 1 91 ? 3.285 -7.473 -4.484 1.00 90.56 91 THR A C 1
ATOM 785 O O . THR A 1 91 ? 2.841 -7.600 -5.621 1.00 90.56 91 THR A O 1
ATOM 788 N N . GLY A 1 92 ? 4.540 -7.778 -4.178 1.00 87.00 92 GLY A N 1
ATOM 789 C CA . GLY A 1 92 ? 5.551 -8.286 -5.103 1.00 87.00 92 GLY A CA 1
ATOM 790 C C . GLY A 1 92 ? 6.225 -7.260 -6.003 1.00 87.00 92 GLY A C 1
ATOM 791 O O . GLY A 1 92 ? 7.193 -7.596 -6.689 1.00 87.00 92 GLY A O 1
ATOM 792 N N . LEU A 1 93 ? 5.778 -6.005 -5.959 1.00 89.62 93 LEU A N 1
ATOM 793 C CA . LEU A 1 93 ? 6.454 -4.893 -6.611 1.00 89.62 93 LEU A CA 1
ATOM 794 C C . LEU A 1 93 ? 7.468 -4.269 -5.651 1.00 89.62 93 LEU A C 1
ATOM 796 O O . LEU A 1 93 ? 7.134 -3.940 -4.511 1.00 89.62 93 LEU A O 1
ATOM 800 N N . TYR A 1 94 ? 8.693 -4.055 -6.122 1.00 89.81 94 TYR A N 1
ATOM 801 C CA . TYR A 1 94 ? 9.718 -3.310 -5.398 1.00 89.81 94 TYR A CA 1
ATOM 802 C C . TYR A 1 94 ? 10.381 -2.319 -6.350 1.00 89.81 94 TYR A C 1
ATOM 804 O O . TYR A 1 94 ? 11.005 -2.739 -7.319 1.00 89.81 94 TYR A O 1
ATOM 812 N N . LEU A 1 95 ? 10.229 -1.023 -6.072 1.00 90.38 95 LEU A N 1
ATOM 813 C CA . LEU A 1 95 ? 10.750 0.062 -6.910 1.00 90.38 95 LEU A CA 1
ATOM 814 C C . LEU A 1 95 ? 11.988 0.719 -6.286 1.00 90.38 95 LEU A C 1
ATOM 816 O O . LEU A 1 95 ? 12.041 0.873 -5.059 1.00 90.38 95 LEU A O 1
ATOM 820 N N . PHE A 1 96 ? 12.946 1.154 -7.105 1.00 86.75 96 PHE A N 1
ATOM 821 C CA . PHE A 1 96 ? 14.168 1.826 -6.648 1.00 86.75 96 PHE A CA 1
ATOM 822 C C . PHE A 1 96 ? 14.182 3.326 -6.979 1.00 86.75 96 PHE A C 1
ATOM 824 O O . PHE A 1 96 ? 14.141 4.159 -6.073 1.00 86.75 96 PHE A O 1
ATOM 831 N N . VAL A 1 97 ? 14.203 3.677 -8.267 1.00 89.38 97 VAL A N 1
ATOM 832 C CA . VAL A 1 97 ? 14.137 5.058 -8.779 1.00 89.38 97 VAL A CA 1
ATOM 833 C C . VAL A 1 97 ? 13.107 5.106 -9.919 1.00 89.38 97 VAL A C 1
ATOM 835 O O . VAL A 1 97 ? 13.473 5.229 -11.099 1.00 89.38 97 VAL A O 1
ATOM 838 N N . PRO A 1 98 ? 11.810 4.978 -9.579 1.00 93.06 98 PRO A N 1
ATOM 839 C CA . PRO A 1 98 ? 10.735 4.938 -10.548 1.00 93.06 98 PRO A CA 1
ATOM 840 C C . PRO A 1 98 ? 10.393 6.326 -11.084 1.00 93.06 98 PRO A C 1
ATOM 842 O O . PRO A 1 98 ? 10.460 7.338 -10.383 1.00 93.06 98 PRO A O 1
ATOM 845 N N . LYS A 1 99 ? 9.954 6.346 -12.338 1.00 93.56 99 LYS A N 1
ATOM 846 C CA . LYS A 1 99 ? 9.212 7.445 -12.952 1.00 93.56 99 LYS A CA 1
ATOM 847 C C . LYS A 1 99 ? 7.800 6.957 -13.241 1.00 93.56 99 LYS A C 1
ATOM 849 O O . LYS A 1 99 ? 7.640 5.900 -13.850 1.00 93.56 99 LYS A O 1
ATOM 854 N N . PHE A 1 100 ? 6.813 7.720 -12.788 1.00 93.31 100 PHE A N 1
ATOM 855 C CA . PHE A 1 100 ? 5.399 7.403 -12.950 1.00 93.31 100 PHE A CA 1
ATOM 856 C C . PHE A 1 100 ? 4.809 8.223 -14.098 1.00 93.31 100 PHE A C 1
ATOM 858 O O . PHE A 1 100 ? 4.988 9.439 -14.149 1.00 93.31 100 PHE A O 1
ATOM 865 N N . GLU A 1 101 ? 4.096 7.553 -14.992 1.00 91.00 101 GLU A N 1
ATOM 866 C CA . GLU A 1 101 ? 3.314 8.134 -16.081 1.00 91.00 101 GLU A CA 1
ATOM 867 C C . GLU A 1 101 ? 1.863 7.656 -15.896 1.00 91.00 101 GLU A C 1
ATOM 869 O O . GLU A 1 101 ? 1.610 6.457 -15.776 1.00 91.00 101 GLU A O 1
ATOM 874 N N . ILE A 1 102 ? 0.914 8.589 -15.796 1.00 84.19 102 ILE A N 1
ATOM 875 C CA . ILE A 1 102 ? -0.513 8.277 -15.618 1.00 84.19 102 ILE A CA 1
ATOM 876 C C . ILE A 1 102 ? -1.160 8.210 -16.999 1.00 84.19 102 ILE A C 1
ATOM 878 O O . ILE A 1 102 ? -0.898 9.079 -17.832 1.00 84.19 102 ILE A O 1
ATOM 882 N N . ASP A 1 103 ? -2.015 7.215 -17.233 1.00 77.12 103 ASP A N 1
ATOM 883 C CA . ASP A 1 103 ? -2.875 7.228 -18.415 1.00 77.12 103 ASP A CA 1
ATOM 884 C C . ASP A 1 103 ? -3.998 8.262 -18.215 1.00 77.12 103 ASP A C 1
ATOM 886 O O . ASP A 1 103 ? -4.821 8.147 -17.308 1.00 77.12 103 ASP A O 1
ATOM 890 N N . GLU A 1 104 ? -4.046 9.291 -19.065 1.00 73.56 104 GLU A N 1
ATOM 891 C CA . GLU A 1 104 ? -5.071 10.344 -19.008 1.00 73.56 104 GLU A CA 1
ATOM 892 C C . GLU A 1 104 ? -6.502 9.801 -19.179 1.00 73.56 104 GLU A C 1
ATOM 894 O O . GLU A 1 104 ? -7.465 10.468 -18.792 1.00 73.56 104 GLU A O 1
ATOM 899 N N . LYS A 1 105 ? -6.661 8.599 -19.748 1.00 78.75 105 LYS A N 1
ATOM 900 C CA . LYS A 1 105 ? -7.961 7.942 -19.943 1.00 78.75 105 LYS A CA 1
ATOM 901 C C . LYS A 1 105 ? -8.367 7.053 -18.771 1.00 78.75 105 LYS A C 1
ATOM 903 O O . LYS A 1 105 ? -9.565 6.858 -18.572 1.00 78.75 105 LYS A O 1
ATOM 908 N N . ASP A 1 106 ? -7.404 6.530 -18.013 1.00 81.50 106 ASP A N 1
ATOM 909 C CA . ASP A 1 106 ? -7.647 5.666 -16.857 1.00 81.50 106 ASP A CA 1
ATOM 910 C C . ASP A 1 106 ? -6.725 6.029 -15.687 1.00 81.50 106 ASP A C 1
ATOM 912 O O . ASP A 1 106 ? -5.582 5.589 -15.571 1.00 81.50 106 ASP A O 1
ATOM 916 N N . ASN A 1 107 ? -7.282 6.804 -14.759 1.00 82.50 107 ASN A N 1
ATOM 917 C CA . ASN A 1 107 ? -6.582 7.319 -13.587 1.00 82.50 107 ASN A CA 1
ATOM 918 C C . ASN A 1 107 ? -6.165 6.228 -12.570 1.00 82.50 107 ASN A C 1
ATOM 920 O O . ASN A 1 107 ? -5.490 6.548 -11.582 1.00 82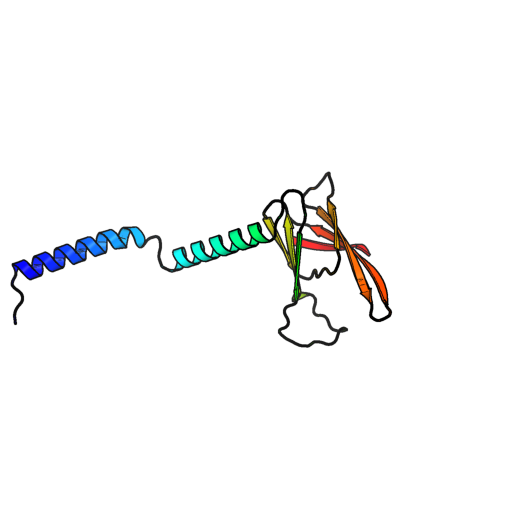.50 107 ASN A O 1
ATOM 924 N N . ASN A 1 108 ? -6.596 4.975 -12.775 1.00 89.00 108 ASN A N 1
ATOM 925 C CA . ASN A 1 108 ? -6.220 3.818 -11.962 1.00 89.00 108 ASN A CA 1
ATOM 926 C C . ASN A 1 108 ? -5.033 3.037 -12.544 1.00 89.00 108 ASN A C 1
ATOM 928 O O . ASN A 1 108 ? -4.434 2.245 -11.814 1.00 89.00 108 ASN A O 1
ATOM 932 N N . LEU A 1 109 ? -4.679 3.254 -13.813 1.00 92.62 109 LEU A N 1
ATOM 933 C CA . LEU A 1 109 ? -3.534 2.616 -14.454 1.00 92.62 109 LEU A CA 1
ATOM 934 C C . LEU A 1 109 ? -2.327 3.552 -14.443 1.00 92.62 109 LEU A C 1
ATOM 936 O O . LEU A 1 109 ? -2.380 4.700 -14.886 1.00 92.62 109 LEU A O 1
ATOM 940 N N . ILE A 1 110 ? -1.211 3.043 -13.926 1.00 93.50 110 ILE A N 1
ATOM 941 C CA . ILE A 1 110 ? 0.045 3.784 -13.853 1.00 93.50 110 ILE A CA 1
ATOM 942 C C . ILE A 1 110 ? 1.130 3.001 -14.574 1.00 93.50 110 ILE A C 1
ATOM 944 O O . ILE A 1 110 ? 1.444 1.863 -14.221 1.00 93.50 110 ILE A O 1
ATOM 948 N N . HIS A 1 111 ? 1.757 3.649 -15.546 1.00 94.25 111 HIS A N 1
ATOM 949 C CA . HIS A 1 111 ? 2.987 3.176 -16.153 1.00 94.25 111 HIS A CA 1
ATOM 950 C C . HIS A 1 111 ? 4.167 3.567 -15.264 1.00 94.25 111 HIS A C 1
ATOM 952 O O . HIS A 1 111 ? 4.321 4.725 -14.871 1.00 94.25 111 HIS A O 1
ATOM 958 N N . VAL A 1 112 ? 5.013 2.597 -14.935 1.00 94.38 112 VAL A N 1
ATOM 959 C CA . VAL A 1 112 ? 6.180 2.794 -14.075 1.00 94.38 112 VAL A CA 1
ATOM 960 C C . VAL A 1 112 ? 7.429 2.375 -14.826 1.00 94.38 112 VAL A C 1
ATOM 962 O O . VAL A 1 112 ? 7.544 1.225 -15.242 1.00 94.38 112 VAL A O 1
ATOM 965 N N . LYS A 1 113 ? 8.383 3.295 -14.961 1.00 94.31 113 LYS A N 1
ATOM 966 C CA . LYS A 1 113 ? 9.732 3.007 -15.465 1.00 94.31 113 LYS A CA 1
ATOM 967 C C . LYS A 1 113 ? 10.708 3.079 -14.306 1.00 94.31 113 LYS A C 1
ATOM 969 O O . LYS A 1 113 ? 10.979 4.175 -13.813 1.00 94.31 113 LYS A O 1
ATOM 974 N N . ASP A 1 114 ? 11.218 1.939 -13.860 1.00 92.25 114 ASP A N 1
ATOM 975 C CA . ASP A 1 114 ? 12.153 1.864 -12.740 1.00 92.25 114 ASP A CA 1
ATOM 976 C C . ASP A 1 114 ? 13.598 1.733 -13.214 1.00 92.25 114 ASP A C 1
ATOM 978 O O . ASP A 1 114 ? 13.924 0.872 -14.031 1.00 92.25 114 ASP A O 1
ATOM 982 N N . ASN A 1 115 ? 14.467 2.604 -12.700 1.00 87.69 115 ASN A N 1
ATOM 983 C CA . ASN A 1 115 ? 15.883 2.624 -13.050 1.00 87.69 115 ASN A CA 1
ATOM 984 C C . ASN A 1 115 ? 16.688 1.929 -11.954 1.00 87.69 115 ASN A C 1
ATOM 986 O O . ASN A 1 115 ? 16.896 2.474 -10.867 1.00 87.69 115 ASN A O 1
ATOM 990 N N . ILE A 1 116 ? 17.181 0.735 -12.263 1.00 85.12 116 ILE A N 1
ATOM 991 C CA . ILE A 1 116 ? 17.915 -0.115 -11.333 1.00 85.12 116 ILE A CA 1
ATOM 992 C C . ILE A 1 116 ? 19.398 -0.047 -11.682 1.00 85.12 116 ILE A C 1
ATOM 994 O O . ILE A 1 116 ? 19.820 -0.460 -12.764 1.00 85.12 116 ILE A O 1
ATOM 998 N N . LYS A 1 117 ? 20.205 0.473 -10.754 1.00 81.25 117 LYS A N 1
ATOM 999 C CA . LYS A 1 117 ? 21.662 0.483 -10.897 1.00 81.25 117 LYS A CA 1
ATOM 1000 C C . LYS A 1 117 ? 22.217 -0.904 -10.573 1.00 81.25 117 LYS A C 1
ATOM 1002 O O . LYS A 1 117 ? 22.033 -1.395 -9.462 1.00 81.25 117 LYS A O 1
ATOM 1007 N N . GLN A 1 118 ? 22.894 -1.515 -11.535 1.00 80.31 118 GLN A N 1
ATOM 1008 C CA . GLN A 1 118 ? 23.557 -2.803 -11.372 1.00 80.31 118 GLN A CA 1
ATOM 1009 C C . GLN A 1 118 ? 24.929 -2.657 -10.692 1.00 80.31 118 GLN A C 1
ATOM 1011 O O . GLN A 1 118 ? 25.474 -1.556 -10.570 1.00 80.31 118 GLN A O 1
ATOM 1016 N N . LEU A 1 119 ? 25.493 -3.786 -10.246 1.00 79.94 119 LEU A N 1
ATOM 1017 C CA . LEU A 1 119 ? 26.807 -3.848 -9.588 1.00 79.94 119 LEU A CA 1
ATOM 1018 C C . LEU A 1 119 ? 27.949 -3.368 -10.494 1.00 79.94 119 LEU A C 1
ATOM 1020 O O . LEU A 1 119 ? 28.900 -2.763 -10.007 1.00 79.94 119 LEU A O 1
ATOM 1024 N N . ASP A 1 120 ? 27.833 -3.590 -11.803 1.00 83.62 120 ASP A N 1
ATOM 1025 C CA . ASP A 1 120 ? 28.781 -3.122 -12.821 1.00 83.62 120 ASP A CA 1
ATOM 1026 C C . ASP A 1 120 ? 28.628 -1.621 -13.152 1.00 83.62 120 ASP A C 1
ATOM 1028 O O . ASP A 1 120 ? 29.354 -1.076 -13.982 1.00 83.62 120 ASP A O 1
ATOM 1032 N N . GLY A 1 121 ? 27.691 -0.935 -12.490 1.00 80.06 121 GLY A N 1
ATOM 1033 C CA . GLY A 1 121 ? 27.400 0.479 -12.685 1.00 80.06 121 GLY A CA 1
ATOM 1034 C C . GLY A 1 121 ? 26.451 0.781 -13.844 1.00 80.06 121 GLY A C 1
ATOM 1035 O O . GLY A 1 121 ? 26.069 1.946 -13.991 1.00 80.06 121 GLY A O 1
ATOM 1036 N N . THR A 1 122 ? 26.030 -0.217 -14.627 1.00 84.12 122 THR A N 1
ATOM 1037 C CA . THR A 1 122 ? 25.031 -0.036 -15.689 1.00 84.12 122 THR A CA 1
ATOM 1038 C C . THR A 1 122 ? 23.639 0.217 -15.106 1.00 84.12 122 THR A C 1
ATOM 1040 O O . THR A 1 122 ? 23.346 -0.115 -13.954 1.00 84.12 122 THR A O 1
ATOM 1043 N N . ILE A 1 123 ? 22.764 0.853 -15.889 1.00 85.75 123 ILE A N 1
ATOM 1044 C CA . ILE A 1 123 ? 21.369 1.096 -15.505 1.00 85.75 123 ILE A CA 1
ATOM 1045 C C . ILE A 1 123 ? 20.487 0.150 -16.309 1.00 85.75 123 ILE A C 1
ATOM 1047 O O . ILE A 1 123 ? 20.433 0.234 -17.536 1.00 85.75 123 ILE A O 1
ATOM 1051 N N . LYS A 1 124 ? 19.770 -0.728 -15.609 1.00 85.94 124 LYS A N 1
ATOM 1052 C CA . LYS A 1 124 ? 18.687 -1.523 -16.181 1.00 85.94 124 LYS A CA 1
ATOM 1053 C C . LYS A 1 124 ? 17.379 -0.782 -15.974 1.00 85.94 124 LYS A C 1
ATOM 1055 O O . LYS A 1 124 ? 17.070 -0.388 -14.853 1.00 85.94 124 LYS A O 1
ATOM 1060 N N . VAL A 1 125 ? 16.620 -0.619 -17.048 1.00 88.50 125 VAL A N 1
ATOM 1061 C CA . VAL A 1 125 ? 15.265 -0.076 -16.978 1.00 88.50 125 VAL A CA 1
ATOM 1062 C C . VAL A 1 125 ? 14.294 -1.245 -16.977 1.00 88.50 125 VAL A C 1
ATOM 1064 O O . VAL A 1 125 ? 14.364 -2.094 -17.864 1.00 88.50 125 VAL A O 1
ATOM 1067 N N . GLU A 1 126 ? 13.428 -1.303 -15.972 1.00 90.31 126 GLU A N 1
ATOM 1068 C CA . GLU A 1 126 ? 12.312 -2.247 -15.925 1.00 90.31 126 GLU A CA 1
ATOM 1069 C C . GLU A 1 126 ? 10.998 -1.479 -16.016 1.00 90.31 126 GLU A C 1
ATOM 1071 O O . GLU A 1 126 ? 10.837 -0.427 -15.390 1.00 90.31 126 GLU A O 1
ATOM 1076 N N . GLU A 1 127 ? 10.073 -1.990 -16.823 1.00 93.88 127 GLU A N 1
ATOM 1077 C CA . GLU A 1 127 ? 8.797 -1.330 -17.081 1.00 93.88 127 GLU A CA 1
ATOM 1078 C C . GLU A 1 127 ? 7.633 -2.145 -16.522 1.00 93.88 127 GLU A C 1
ATOM 1080 O O . GLU A 1 127 ? 7.548 -3.368 -16.696 1.00 93.88 127 GLU A O 1
ATOM 1085 N N . TYR A 1 128 ? 6.719 -1.441 -15.862 1.00 93.88 128 TYR A N 1
ATOM 1086 C CA . TYR A 1 128 ? 5.550 -2.016 -15.221 1.00 93.88 128 TYR A CA 1
ATOM 1087 C C . TYR A 1 128 ? 4.292 -1.240 -15.585 1.00 93.88 128 TYR A C 1
ATOM 1089 O O . TYR A 1 128 ? 4.321 -0.019 -15.734 1.00 93.88 128 TYR A O 1
ATOM 1097 N N . ILE A 1 129 ? 3.175 -1.955 -15.654 1.00 94.00 129 ILE A N 1
ATOM 1098 C CA . ILE A 1 129 ? 1.839 -1.362 -15.616 1.00 94.00 129 ILE A CA 1
ATOM 1099 C C . ILE A 1 129 ? 1.220 -1.786 -14.294 1.00 94.00 129 ILE A C 1
ATOM 1101 O O . ILE A 1 129 ? 1.087 -2.981 -14.024 1.00 94.00 129 ILE A O 1
ATOM 1105 N N . VAL A 1 130 ? 0.898 -0.804 -13.461 1.00 94.44 130 VAL A N 1
ATOM 1106 C CA . VAL A 1 130 ? 0.296 -0.992 -12.144 1.00 94.44 130 VAL A CA 1
ATOM 1107 C C . VAL A 1 130 ? -1.181 -0.650 -12.227 1.00 94.44 130 VAL A C 1
ATOM 1109 O O . VAL A 1 130 ? -1.541 0.444 -12.654 1.00 94.44 130 VAL A O 1
ATOM 1112 N N . ASP A 1 131 ? -2.015 -1.578 -11.774 1.00 94.56 131 ASP A N 1
ATOM 1113 C CA . ASP A 1 131 ? -3.449 -1.390 -11.604 1.00 94.56 131 ASP A CA 1
ATOM 1114 C C . ASP A 1 131 ? -3.731 -1.091 -10.131 1.00 94.56 131 ASP A C 1
ATOM 1116 O O . ASP A 1 131 ? -3.626 -1.962 -9.262 1.00 94.56 131 ASP A O 1
ATOM 1120 N N . LEU A 1 132 ? -4.069 0.165 -9.840 1.00 93.44 132 LEU A N 1
ATOM 1121 C CA . LEU A 1 132 ? -4.370 0.615 -8.485 1.00 93.44 132 LEU A CA 1
ATOM 1122 C C . LEU A 1 132 ? -5.676 0.036 -7.939 1.00 93.44 132 LEU A C 1
ATOM 1124 O O . LEU A 1 132 ? -5.785 -0.179 -6.731 1.00 93.44 132 LEU A O 1
ATOM 1128 N N . GLN A 1 133 ? -6.663 -0.213 -8.799 1.00 92.62 133 GLN A N 1
ATOM 1129 C CA . GLN A 1 133 ? -7.964 -0.727 -8.380 1.00 92.62 133 GLN A CA 1
ATOM 1130 C C . GLN A 1 133 ? -7.837 -2.175 -7.911 1.00 92.62 133 GLN A C 1
ATOM 1132 O O . GLN A 1 133 ? -8.335 -2.527 -6.841 1.00 92.62 133 GLN A O 1
ATOM 1137 N N . ASN A 1 134 ? -7.148 -2.998 -8.698 1.00 93.94 134 ASN A N 1
ATOM 1138 C CA . ASN A 1 134 ? -6.931 -4.406 -8.379 1.00 93.94 134 ASN A CA 1
ATOM 1139 C C . ASN A 1 134 ? -5.696 -4.631 -7.491 1.00 93.94 134 ASN A C 1
ATOM 1141 O O . ASN A 1 134 ? -5.512 -5.729 -6.972 1.00 93.94 134 ASN A O 1
ATOM 1145 N N . GLN A 1 135 ? -4.877 -3.596 -7.281 1.00 92.88 135 GLN A N 1
ATOM 1146 C CA . GLN A 1 135 ? -3.617 -3.639 -6.528 1.00 92.88 135 GLN A CA 1
ATOM 1147 C C . GLN A 1 135 ? -2.638 -4.692 -7.066 1.00 92.88 135 GLN A C 1
ATOM 1149 O O . GLN A 1 135 ? -1.921 -5.366 -6.320 1.00 92.88 135 GLN A O 1
ATOM 1154 N N . THR A 1 136 ? -2.604 -4.822 -8.388 1.00 93.44 136 THR A N 1
ATOM 1155 C CA . THR A 1 136 ? -1.760 -5.764 -9.122 1.00 93.44 136 THR A CA 1
ATOM 1156 C C . THR A 1 136 ? -0.843 -5.021 -10.081 1.00 93.44 136 THR A C 1
ATOM 1158 O O . THR A 1 136 ? -0.944 -3.810 -10.281 1.00 93.44 136 THR A O 1
ATOM 1161 N N . PHE A 1 137 ? 0.104 -5.747 -10.664 1.00 93.81 137 PHE A N 1
ATOM 1162 C CA . PHE A 1 137 ? 0.953 -5.201 -11.704 1.00 93.81 137 PHE A CA 1
ATOM 1163 C C . PHE A 1 137 ? 1.335 -6.278 -12.710 1.00 93.81 137 PHE A C 1
ATOM 1165 O O . PHE A 1 137 ? 1.372 -7.470 -12.394 1.00 93.81 137 PHE A O 1
ATOM 1172 N N . ILE A 1 138 ? 1.666 -5.833 -13.914 1.00 92.31 138 ILE A N 1
ATOM 1173 C CA . ILE A 1 138 ? 2.311 -6.650 -14.935 1.00 92.31 138 ILE A CA 1
ATOM 1174 C C . ILE A 1 138 ? 3.655 -6.029 -15.289 1.00 92.31 138 ILE A C 1
ATOM 1176 O O . ILE A 1 138 ? 3.791 -4.810 -15.388 1.00 92.31 138 ILE A O 1
ATOM 1180 N N . ARG A 1 139 ? 4.663 -6.877 -15.476 1.00 89.69 139 ARG A N 1
ATOM 1181 C CA . ARG A 1 139 ? 5.952 -6.469 -16.029 1.00 89.69 139 ARG A CA 1
ATOM 1182 C C . ARG A 1 139 ? 5.860 -6.521 -17.548 1.00 89.69 139 ARG A C 1
ATOM 1184 O O . ARG A 1 139 ? 5.500 -7.562 -18.093 1.00 89.69 139 ARG A O 1
ATOM 1191 N N . THR A 1 140 ? 6.197 -5.429 -18.218 1.00 84.38 140 THR A N 1
ATOM 1192 C CA . THR A 1 140 ? 6.092 -5.328 -19.678 1.00 84.38 140 THR A CA 1
ATOM 1193 C C . THR A 1 140 ? 7.431 -5.524 -20.381 1.00 84.38 140 THR A C 1
ATOM 1195 O O . THR A 1 140 ? 7.432 -6.075 -21.482 1.00 84.38 140 THR A O 1
ATOM 1198 N N . LYS A 1 141 ? 8.554 -5.129 -19.757 1.00 63.78 141 LYS A N 1
ATOM 1199 C CA . LYS A 1 141 ? 9.941 -5.339 -20.224 1.00 63.78 141 LYS A CA 1
ATOM 1200 C C . LYS A 1 141 ? 10.898 -5.421 -19.024 1.00 63.78 141 LYS A C 1
ATOM 1202 O O . LYS A 1 141 ? 10.812 -4.552 -18.134 1.00 63.78 141 LYS A O 1
#

pLDDT: mean 81.78, std 14.2, range [39.19, 95.44]

Sequence (141 aa):
MWISKKKYEELIKRINTIEEKTSKFTPYGPKWFDHCRDDINDIQRVMKNSKLGEITFKSIFDKTLFIPYEEHDKSKSYTLIYKDFKEYKITGLYLFVPKFEIDEKDNNLIHVKDNIKQLDGTIKVEEYIVDLQNQTFIRTK

Secondary structure (DSSP, 8-state):
-PPPHHHHHHHHHHHHHHHHHHHTTTTS-HHHHHHHHHHHHHHHHHHHH-BTTB-EEEEEE--SS---TT---GGGEEEEEEETTEEEEEET---SSEEEEEETTEEEEEEEEEEEE-TTS-EEEEEEEEETTTTEEEE--

Radius of gyration: 26.47 Å; chains: 1; bounding box: 57×33×82 Å

Foldseek 3Di:
DDDDPVRVVVVVVVVVVVVVVVVVCVVCPPVNVVVVVVVVVLLVVLVVQADAPDKGKDKDAPPPDDDPPPDDPLQRIWMWIHDPSDTFIQGSDGADAWDWDADPVDNQWIKIWGWDQDPVRDTDTWIKIAGRVVSYIDTDD